Protein AF-A0A1V4BV32-F1 (afdb_monomer)

Organism: NCBI:txid1960155

Mean predicted aligned error: 5.83 Å

Structure (mmCIF, N/CA/C/O backbone):
data_AF-A0A1V4BV32-F1
#
_entry.id   AF-A0A1V4BV32-F1
#
loop_
_atom_site.group_PDB
_atom_site.id
_atom_site.type_symbol
_atom_site.label_atom_id
_atom_site.label_alt_id
_atom_site.label_comp_id
_atom_site.label_asym_id
_atom_site.label_entity_id
_atom_site.label_seq_id
_atom_site.pdbx_PDB_ins_code
_atom_site.Cartn_x
_atom_site.Cartn_y
_atom_site.Cartn_z
_atom_site.occupancy
_atom_site.B_iso_or_equiv
_atom_site.auth_seq_id
_atom_site.auth_comp_id
_atom_site.auth_asym_id
_atom_site.auth_atom_id
_atom_site.pdbx_PDB_model_num
ATOM 1 N N . MET A 1 1 ? -0.627 -0.906 -16.654 1.00 70.75 1 MET A N 1
ATOM 2 C CA . MET A 1 1 ? 0.710 -0.305 -16.480 1.00 70.75 1 MET A CA 1
ATOM 3 C C . MET A 1 1 ? 0.767 1.103 -17.052 1.00 70.75 1 MET A C 1
ATOM 5 O O . MET A 1 1 ? 0.773 2.040 -16.271 1.00 70.75 1 MET A O 1
ATOM 9 N N . PHE A 1 2 ? 0.700 1.284 -18.376 1.00 69.38 2 PHE A N 1
ATOM 10 C CA . PHE A 1 2 ? 0.885 2.601 -19.011 1.00 69.38 2 PHE A CA 1
ATOM 11 C C . PHE A 1 2 ? -0.085 3.694 -18.556 1.00 69.38 2 PHE A C 1
ATOM 13 O O . PHE A 1 2 ? 0.341 4.823 -18.354 1.00 69.38 2 PHE A O 1
ATOM 20 N N . ARG A 1 3 ? -1.365 3.365 -18.329 1.00 73.62 3 ARG A N 1
ATOM 21 C CA . ARG A 1 3 ? -2.332 4.329 -17.779 1.00 73.62 3 ARG A CA 1
ATOM 22 C C . ARG A 1 3 ? -1.896 4.852 -16.411 1.00 73.62 3 ARG A C 1
ATOM 24 O O . ARG A 1 3 ? -1.880 6.058 -16.225 1.00 73.62 3 ARG A O 1
ATOM 31 N N . ASP A 1 4 ? -1.531 3.950 -15.497 1.00 73.19 4 ASP A N 1
ATOM 32 C CA . ASP A 1 4 ? -1.101 4.317 -14.141 1.00 73.19 4 ASP A CA 1
ATOM 33 C C . ASP A 1 4 ? 0.207 5.131 -14.174 1.00 73.19 4 ASP A C 1
ATOM 35 O O . ASP A 1 4 ? 0.351 6.082 -13.414 1.00 73.19 4 ASP A O 1
ATOM 39 N N . PHE A 1 5 ? 1.120 4.815 -15.102 1.00 71.44 5 PHE A N 1
ATOM 40 C CA . PHE A 1 5 ? 2.368 5.557 -15.319 1.00 71.44 5 PHE A CA 1
ATOM 41 C C . PHE A 1 5 ? 2.137 6.969 -15.866 1.00 71.44 5 PHE A C 1
ATOM 43 O O . PHE A 1 5 ? 2.634 7.933 -15.287 1.00 71.44 5 PHE A O 1
ATOM 50 N N . LYS A 1 6 ? 1.333 7.102 -16.930 1.00 69.56 6 LYS A N 1
ATOM 51 C CA . LYS A 1 6 ? 0.996 8.402 -17.529 1.00 69.56 6 LYS A CA 1
ATOM 52 C C . LYS A 1 6 ? 0.249 9.302 -16.550 1.00 69.56 6 LYS A C 1
ATOM 54 O O . LYS A 1 6 ? 0.572 10.477 -16.438 1.00 69.56 6 LYS A O 1
ATOM 59 N N . SER A 1 7 ? -0.704 8.755 -15.793 1.00 68.50 7 SER A N 1
ATOM 60 C CA . SER A 1 7 ? -1.405 9.519 -14.752 1.00 68.50 7 SER A CA 1
ATOM 61 C C . SER A 1 7 ? -0.539 9.830 -13.528 1.00 68.50 7 SER A C 1
ATOM 63 O O . SER A 1 7 ? -0.875 10.730 -12.768 1.00 68.50 7 SER A O 1
ATOM 65 N N . GLY A 1 8 ? 0.536 9.067 -13.311 1.00 65.12 8 GLY A N 1
ATOM 66 C CA . GLY A 1 8 ? 1.439 9.198 -12.166 1.00 65.12 8 GLY A CA 1
ATOM 67 C C . GLY A 1 8 ? 2.570 10.212 -12.358 1.00 65.12 8 GLY A C 1
ATOM 68 O O . GLY A 1 8 ? 3.377 10.369 -11.451 1.00 65.12 8 GLY A O 1
ATOM 69 N N . GLY A 1 9 ? 2.649 10.881 -13.514 1.00 66.88 9 GLY A N 1
ATOM 70 C CA . GLY A 1 9 ? 3.675 11.893 -13.796 1.00 66.88 9 GLY A CA 1
ATOM 71 C C . GLY A 1 9 ? 5.031 11.336 -14.245 1.00 66.88 9 GLY A C 1
ATOM 72 O O . GLY A 1 9 ? 5.996 12.089 -14.346 1.00 66.88 9 GLY A O 1
ATOM 73 N N . TYR A 1 10 ? 5.128 10.038 -14.547 1.00 70.69 10 TYR A N 1
ATOM 74 C CA . TYR A 1 10 ? 6.367 9.433 -15.039 1.00 70.69 10 TYR A CA 1
ATOM 75 C C . TYR A 1 10 ? 6.491 9.612 -16.560 1.00 70.69 10 TYR A C 1
ATOM 77 O O . TYR A 1 10 ? 5.863 8.881 -17.328 1.00 70.69 10 TYR A O 1
ATOM 85 N N . SER A 1 11 ? 7.324 10.558 -17.006 1.00 73.00 11 SER A N 1
ATOM 86 C CA . SER A 1 11 ? 7.627 10.755 -18.432 1.00 73.00 11 SER A CA 1
ATOM 87 C C 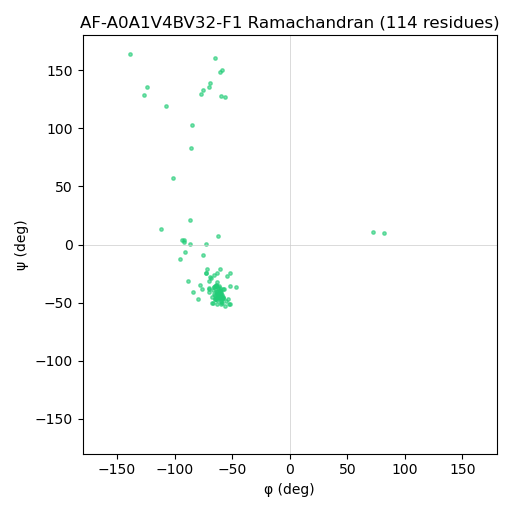. SER A 1 11 ? 8.768 9.841 -18.886 1.00 73.00 11 SER A C 1
ATOM 89 O O . SER A 1 11 ? 9.933 10.234 -18.924 1.00 73.00 11 SER A O 1
ATOM 91 N N . LEU A 1 12 ? 8.438 8.590 -19.222 1.00 77.25 12 LEU A N 1
ATOM 92 C CA . LEU A 1 12 ? 9.397 7.676 -19.864 1.00 77.25 12 LEU A CA 1
ATOM 93 C C . LEU A 1 12 ? 9.704 8.110 -21.306 1.00 77.25 12 LEU A C 1
ATOM 95 O O . LEU A 1 12 ? 10.816 7.919 -21.790 1.00 77.25 12 LEU A O 1
ATOM 99 N N . GLU A 1 13 ? 8.720 8.725 -21.965 1.00 77.06 13 GLU A N 1
ATOM 100 C CA . GLU A 1 13 ? 8.782 9.185 -23.356 1.00 77.06 13 GLU A CA 1
ATOM 101 C C . GLU A 1 13 ? 9.754 10.367 -23.530 1.00 77.06 13 GLU A C 1
ATOM 103 O O . GLU A 1 13 ? 10.366 10.502 -24.582 1.00 77.06 13 GLU A O 1
ATOM 108 N N . GLY A 1 14 ? 9.943 11.185 -22.486 1.00 78.62 14 GLY A N 1
ATOM 109 C CA . GLY A 1 14 ? 10.905 12.293 -22.467 1.00 78.62 14 GLY A CA 1
ATOM 110 C C . GLY A 1 14 ? 12.292 11.934 -21.921 1.00 78.62 14 GLY A C 1
ATOM 111 O O . GLY A 1 14 ? 13.122 12.825 -21.751 1.00 78.62 14 GLY A O 1
ATOM 112 N N . SER A 1 15 ? 12.557 10.664 -21.592 1.00 81.50 15 SER A N 1
ATOM 113 C CA . SER A 1 15 ? 13.854 10.280 -21.024 1.00 81.50 15 SER A CA 1
ATOM 114 C C . SER A 1 15 ? 14.940 10.264 -22.108 1.00 81.50 15 SER A C 1
ATOM 116 O O . SER A 1 15 ? 14.757 9.659 -23.160 1.00 81.50 15 SER A O 1
ATOM 118 N N . GLN A 1 16 ? 16.104 10.859 -21.833 1.00 87.25 16 GLN A N 1
ATOM 119 C CA . GLN A 1 16 ? 17.276 10.823 -22.728 1.00 87.25 16 GLN A CA 1
ATOM 120 C C . GLN A 1 16 ? 18.158 9.578 -22.496 1.00 87.25 16 GLN A C 1
ATOM 122 O O . GLN A 1 16 ? 19.350 9.567 -22.800 1.00 87.25 16 GLN A O 1
ATOM 127 N N . LEU A 1 17 ? 17.596 8.524 -21.897 1.00 86.06 17 LEU A N 1
ATOM 128 C CA . LEU A 1 17 ? 18.326 7.295 -21.603 1.00 86.06 17 LEU A CA 1
ATOM 129 C C . LEU A 1 17 ? 18.652 6.547 -22.896 1.00 86.06 17 LEU A C 1
ATOM 131 O O . LEU A 1 17 ? 17.781 6.335 -23.739 1.00 86.06 17 LEU A O 1
ATOM 135 N N . ALA A 1 18 ? 19.888 6.055 -23.017 1.00 91.56 18 ALA A N 1
ATOM 136 C CA . ALA A 1 18 ? 20.234 5.190 -24.139 1.00 91.56 18 ALA A CA 1
ATOM 137 C C . ALA A 1 18 ? 19.353 3.917 -24.130 1.00 91.56 18 ALA A C 1
ATOM 139 O O . ALA A 1 18 ? 19.029 3.411 -23.045 1.00 91.56 18 ALA A O 1
ATOM 140 N N . PRO A 1 19 ? 19.019 3.335 -25.301 1.00 89.75 19 PRO A N 1
ATOM 141 C CA . PRO A 1 19 ? 18.041 2.243 -25.414 1.00 89.75 19 PRO A CA 1
ATOM 142 C C . PRO A 1 19 ? 18.294 1.052 -24.478 1.00 89.75 19 PRO A C 1
ATOM 144 O O . PRO A 1 19 ? 17.361 0.469 -23.921 1.00 89.75 19 PRO A O 1
ATOM 147 N N . LYS A 1 20 ? 19.570 0.723 -24.237 1.00 93.12 20 LYS A N 1
ATOM 148 C CA . LYS A 1 20 ? 19.993 -0.334 -23.307 1.00 93.12 20 LYS A CA 1
ATOM 149 C C . LYS A 1 20 ? 19.567 -0.059 -21.859 1.00 93.12 20 LYS A C 1
ATOM 151 O O . LYS A 1 20 ? 19.114 -0.975 -21.176 1.00 93.12 20 LYS A O 1
ATOM 156 N N . TYR A 1 21 ? 19.719 1.173 -21.377 1.00 90.62 21 TYR A N 1
ATOM 157 C CA . TYR A 1 21 ? 19.343 1.548 -20.009 1.00 90.62 21 TYR A CA 1
ATOM 158 C C . TYR A 1 21 ? 17.834 1.708 -19.872 1.00 90.62 21 TYR A C 1
ATOM 160 O O . TYR A 1 21 ? 17.270 1.244 -18.883 1.00 90.62 21 TYR A O 1
ATOM 168 N N . LEU A 1 22 ? 17.177 2.270 -20.892 1.00 88.94 22 LEU A N 1
ATOM 169 C CA . LEU A 1 22 ? 15.721 2.361 -20.938 1.00 88.94 22 LEU A CA 1
ATOM 170 C C . LEU A 1 22 ? 15.075 0.971 -20.854 1.00 88.94 22 LEU A C 1
ATOM 172 O O . LEU A 1 22 ? 14.173 0.758 -20.050 1.00 88.94 22 LEU A O 1
ATOM 176 N N . SER A 1 23 ? 15.591 -0.003 -21.609 1.00 90.75 23 SER A N 1
ATOM 177 C CA . SER A 1 23 ? 15.090 -1.384 -21.583 1.00 90.75 23 SER A CA 1
ATOM 178 C C . SER A 1 23 ? 15.225 -2.016 -20.195 1.00 90.75 23 SER A C 1
ATOM 180 O O . SER A 1 23 ? 14.271 -2.599 -19.680 1.00 90.75 23 SER A O 1
ATOM 182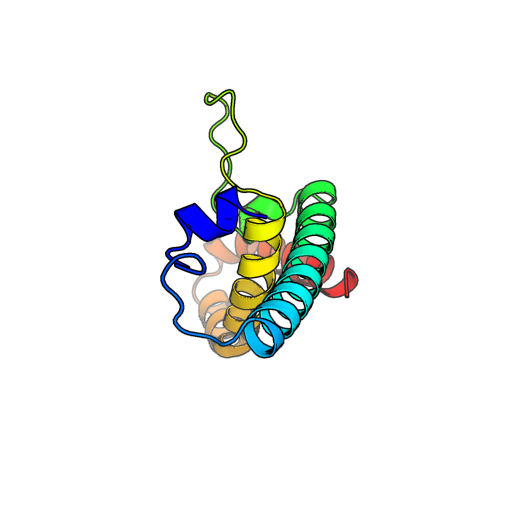 N N . LYS A 1 24 ? 16.385 -1.851 -19.543 1.00 93.06 24 LYS A N 1
ATOM 183 C CA . LYS A 1 24 ? 16.598 -2.330 -18.167 1.00 93.06 24 LYS A CA 1
ATOM 184 C C . LYS A 1 24 ? 15.631 -1.677 -17.179 1.00 93.06 24 LYS A C 1
ATOM 186 O O . LYS A 1 24 ? 15.048 -2.373 -16.352 1.00 93.06 24 LYS A O 1
ATOM 191 N N . LEU A 1 25 ? 15.430 -0.365 -17.287 1.00 89.31 25 LEU A N 1
ATOM 192 C CA . LEU A 1 25 ? 14.506 0.380 -16.437 1.00 89.31 25 LEU A CA 1
ATOM 193 C C . LEU A 1 25 ? 13.060 -0.105 -16.611 1.00 89.31 25 LEU A C 1
ATOM 195 O O . LEU A 1 25 ? 12.376 -0.345 -15.619 1.00 89.31 25 LEU A O 1
ATOM 199 N N . ILE A 1 26 ? 12.609 -0.307 -17.854 1.00 89.31 26 ILE A N 1
ATOM 200 C CA . ILE A 1 26 ? 11.262 -0.812 -18.156 1.00 89.31 26 ILE A CA 1
ATOM 201 C C . ILE A 1 26 ? 11.043 -2.198 -17.545 1.00 89.31 26 ILE A C 1
ATOM 203 O O . ILE A 1 26 ? 9.973 -2.450 -16.997 1.00 89.31 26 ILE A O 1
ATOM 207 N N . ILE A 1 27 ? 12.045 -3.082 -17.585 1.00 93.62 27 ILE A N 1
ATOM 208 C CA . ILE A 1 27 ? 11.950 -4.414 -16.968 1.00 93.62 27 ILE A CA 1
ATOM 209 C C . ILE A 1 27 ? 11.774 -4.298 -15.449 1.00 93.62 27 ILE A C 1
ATOM 211 O O . ILE A 1 27 ? 10.864 -4.909 -14.891 1.00 93.62 27 ILE A O 1
ATOM 215 N N . VAL A 1 28 ? 12.590 -3.480 -14.776 1.00 93.19 28 VAL A N 1
ATOM 216 C CA . VAL A 1 28 ? 12.476 -3.255 -13.322 1.00 93.19 28 VAL A CA 1
ATOM 217 C C . VAL A 1 28 ? 11.105 -2.677 -12.965 1.00 93.19 28 VAL A C 1
ATOM 219 O O . VAL A 1 28 ? 10.442 -3.158 -12.045 1.00 93.19 28 VAL A O 1
ATOM 222 N N . ILE A 1 29 ? 10.641 -1.697 -13.740 1.00 90.25 29 ILE A N 1
ATOM 223 C CA . ILE A 1 29 ? 9.304 -1.116 -13.616 1.00 90.25 29 ILE A CA 1
ATOM 224 C C . ILE A 1 29 ? 8.219 -2.183 -13.779 1.00 90.25 29 ILE A C 1
ATOM 226 O O . ILE A 1 29 ? 7.285 -2.222 -12.982 1.00 90.25 29 ILE A O 1
ATOM 230 N N . ALA A 1 30 ? 8.325 -3.048 -14.787 1.00 92.56 30 ALA A N 1
ATOM 231 C CA . ALA A 1 30 ? 7.336 -4.084 -15.055 1.00 92.56 30 ALA A CA 1
ATOM 232 C C . ALA A 1 30 ? 7.257 -5.097 -13.905 1.00 92.56 30 ALA A C 1
ATOM 234 O O . ALA A 1 30 ? 6.154 -5.474 -13.501 1.00 92.56 30 ALA A O 1
ATOM 235 N N . ILE A 1 31 ? 8.399 -5.484 -13.328 1.00 94.81 31 ILE A N 1
ATOM 236 C CA . ILE A 1 31 ? 8.458 -6.361 -12.151 1.00 94.81 31 ILE A CA 1
ATOM 237 C C . ILE A 1 31 ? 7.788 -5.683 -10.949 1.00 94.81 31 ILE A C 1
ATOM 239 O O . ILE A 1 31 ? 6.875 -6.257 -10.349 1.00 94.81 31 ILE A O 1
ATOM 243 N N . ALA A 1 32 ? 8.172 -4.442 -10.634 1.00 92.00 32 ALA A N 1
ATOM 244 C CA . ALA A 1 32 ? 7.599 -3.687 -9.519 1.00 92.00 32 ALA A CA 1
ATOM 245 C C . ALA A 1 32 ? 6.085 -3.461 -9.693 1.00 92.00 32 ALA A C 1
ATOM 247 O O . ALA A 1 32 ? 5.303 -3.657 -8.759 1.00 92.00 32 ALA A O 1
ATOM 248 N N . TYR A 1 33 ? 5.651 -3.113 -10.908 1.00 92.00 33 TYR A N 1
ATOM 249 C CA . TYR A 1 33 ? 4.243 -2.936 -11.255 1.00 92.00 33 TYR A CA 1
ATOM 250 C C . TYR A 1 33 ? 3.455 -4.233 -11.081 1.00 92.00 33 TYR A C 1
ATOM 252 O O . TYR A 1 33 ? 2.362 -4.217 -10.511 1.00 92.00 33 TYR A O 1
ATOM 260 N N . THR A 1 34 ? 4.000 -5.355 -11.552 1.00 94.69 34 THR A N 1
ATOM 261 C CA . THR A 1 34 ? 3.354 -6.668 -11.451 1.00 94.69 34 THR A CA 1
ATOM 262 C C . THR A 1 34 ? 3.220 -7.089 -9.994 1.00 94.69 34 THR A C 1
ATOM 264 O O . THR A 1 34 ? 2.119 -7.436 -9.570 1.00 94.69 34 THR A O 1
ATOM 267 N N . SER A 1 35 ? 4.290 -6.962 -9.206 1.00 94.19 35 SER A N 1
ATOM 268 C CA . SER A 1 35 ? 4.280 -7.267 -7.771 1.00 94.19 35 SER A CA 1
ATOM 269 C C . SER A 1 35 ? 3.208 -6.462 -7.024 1.00 94.19 35 SER A C 1
ATOM 271 O O . SER A 1 35 ? 2.307 -7.039 -6.407 1.00 94.19 35 SER A O 1
ATOM 273 N N . ALA A 1 36 ? 3.203 -5.134 -7.187 1.00 93.25 36 ALA A N 1
ATOM 274 C CA . ALA A 1 36 ? 2.199 -4.270 -6.565 1.00 93.25 36 ALA A CA 1
ATOM 275 C C . ALA A 1 36 ? 0.774 -4.572 -7.063 1.00 93.25 36 ALA A C 1
ATOM 277 O O . ALA A 1 36 ? -0.186 -4.530 -6.294 1.00 93.25 36 ALA A O 1
ATOM 278 N N . THR A 1 37 ? 0.605 -4.920 -8.340 1.00 94.31 37 THR A N 1
ATOM 279 C CA . THR A 1 37 ? -0.707 -5.286 -8.894 1.00 94.31 37 THR A CA 1
ATOM 280 C C . THR A 1 37 ? -1.245 -6.576 -8.283 1.00 94.31 37 THR A C 1
ATOM 282 O O . THR A 1 37 ? -2.431 -6.632 -7.949 1.00 94.31 37 THR A O 1
ATOM 285 N N . LEU A 1 38 ? -0.396 -7.596 -8.117 1.00 95.38 38 LEU A N 1
ATOM 286 C CA . LEU A 1 38 ? -0.765 -8.866 -7.492 1.00 95.38 38 LEU A CA 1
ATOM 287 C C . LEU A 1 38 ? -1.140 -8.667 -6.021 1.00 95.38 38 LEU A C 1
ATOM 289 O O . LEU A 1 38 ? -2.204 -9.123 -5.601 1.00 95.38 38 LEU A O 1
ATOM 293 N N . GLN A 1 39 ? -0.330 -7.921 -5.265 1.00 94.38 39 GLN A N 1
ATOM 294 C CA . GLN A 1 39 ? -0.633 -7.582 -3.871 1.00 94.38 39 GLN A CA 1
ATOM 295 C C . GLN A 1 39 ? -1.948 -6.808 -3.758 1.00 94.38 39 GLN A C 1
ATOM 297 O O . GLN A 1 39 ? -2.854 -7.205 -3.031 1.00 94.38 39 GLN A O 1
ATOM 302 N N . GLY A 1 40 ? -2.117 -5.741 -4.539 1.00 94.12 40 GLY A N 1
ATOM 303 C CA . GLY A 1 40 ? -3.342 -4.955 -4.492 1.00 94.12 40 GLY A CA 1
ATOM 304 C C . GLY A 1 40 ? -4.580 -5.719 -4.962 1.00 94.12 40 GLY A C 1
ATOM 305 O O . GLY A 1 40 ? -5.679 -5.411 -4.510 1.00 94.12 40 GLY A O 1
ATOM 306 N N . LYS A 1 41 ? -4.435 -6.738 -5.824 1.00 94.69 41 LYS A N 1
ATOM 307 C CA . LYS A 1 41 ? -5.530 -7.663 -6.151 1.00 94.69 41 LYS A CA 1
ATOM 308 C C . LYS A 1 41 ? -5.914 -8.499 -4.926 1.00 94.69 41 LYS A C 1
ATOM 310 O O . LYS A 1 41 ? -7.081 -8.472 -4.556 1.00 94.69 41 LYS A O 1
ATOM 315 N N . LYS A 1 42 ? -4.948 -9.126 -4.243 1.00 95.69 42 LYS A N 1
ATOM 316 C CA . LYS A 1 42 ? -5.203 -9.881 -3.001 1.00 95.69 42 LYS A CA 1
ATOM 317 C C . LYS A 1 42 ? -5.944 -9.036 -1.950 1.00 95.69 42 LYS A C 1
ATOM 319 O O . LYS A 1 42 ? -6.956 -9.468 -1.412 1.00 95.69 42 LYS A O 1
ATOM 324 N N . ILE A 1 43 ? -5.495 -7.800 -1.716 1.00 95.12 43 ILE A N 1
ATOM 325 C CA . ILE A 1 43 ? -6.121 -6.856 -0.764 1.00 95.12 43 ILE A CA 1
ATOM 326 C C . ILE A 1 43 ? -7.569 -6.517 -1.136 1.00 95.12 43 ILE A C 1
ATOM 328 O O . ILE A 1 43 ? -8.425 -6.356 -0.260 1.00 95.12 43 ILE A O 1
ATOM 332 N N . LYS A 1 44 ? -7.855 -6.384 -2.436 1.00 92.62 44 LYS A N 1
ATOM 333 C CA . LYS A 1 44 ? -9.220 -6.173 -2.930 1.00 92.62 44 LYS A CA 1
ATOM 334 C C . LYS A 1 44 ? -10.091 -7.396 -2.705 1.00 92.62 44 LYS A C 1
ATOM 336 O O . LYS A 1 44 ? -11.205 -7.236 -2.215 1.00 92.62 44 LYS A O 1
ATOM 341 N N . ASP A 1 45 ? -9.565 -8.577 -3.009 1.00 93.44 45 ASP A N 1
ATOM 342 C CA . ASP A 1 45 ? -10.274 -9.846 -2.849 1.00 93.44 45 ASP A CA 1
ATOM 343 C C . ASP A 1 45 ? -10.602 -10.115 -1.363 1.00 93.44 45 ASP A C 1
ATOM 345 O O . ASP A 1 45 ? -11.673 -10.621 -1.047 1.00 93.44 45 ASP A O 1
ATOM 349 N N . MET A 1 46 ? -9.754 -9.659 -0.432 1.00 93.62 46 MET A N 1
ATOM 350 C CA . MET A 1 46 ? -10.005 -9.694 1.022 1.00 93.62 46 MET A CA 1
ATOM 351 C C . MET A 1 46 ? -11.009 -8.641 1.524 1.00 93.62 46 MET A C 1
ATOM 353 O O . MET A 1 46 ? -11.372 -8.641 2.699 1.00 93.62 46 MET A O 1
ATOM 357 N N . GLY A 1 47 ? -11.427 -7.689 0.685 1.00 91.62 47 GLY A N 1
ATOM 358 C CA . GLY A 1 47 ? -12.389 -6.646 1.060 1.00 91.62 47 GLY A CA 1
ATOM 359 C C . GLY A 1 47 ? -11.852 -5.566 2.013 1.00 91.62 47 GLY A C 1
ATOM 360 O O . GLY A 1 47 ? -12.623 -4.741 2.514 1.00 91.62 47 GLY A O 1
ATOM 361 N N . ILE A 1 48 ? -10.537 -5.515 2.250 1.00 93.75 48 ILE A N 1
ATOM 362 C CA . ILE A 1 48 ? -9.903 -4.540 3.158 1.00 93.75 48 ILE A CA 1
ATOM 363 C C . ILE A 1 48 ? -9.396 -3.275 2.448 1.00 93.75 48 ILE A C 1
ATOM 365 O O . ILE A 1 48 ? -8.879 -2.371 3.103 1.00 93.75 48 ILE A O 1
ATOM 369 N N . GLN A 1 49 ? -9.628 -3.135 1.133 1.00 92.25 49 GLN A N 1
ATOM 370 C CA . GLN A 1 49 ? -9.256 -1.948 0.341 1.00 92.25 49 GLN A CA 1
ATOM 371 C C . GLN A 1 49 ? -9.640 -0.618 1.018 1.00 92.25 49 GLN A C 1
ATOM 373 O O . GLN A 1 49 ? -8.891 0.351 0.910 1.00 92.25 49 GLN A O 1
ATOM 378 N N . LYS A 1 50 ? -10.789 -0.567 1.708 1.00 91.81 50 LYS A N 1
ATOM 379 C CA . LYS A 1 50 ? -11.314 0.639 2.373 1.00 91.81 50 LYS A CA 1
ATOM 380 C C . LYS A 1 50 ? -10.408 1.218 3.466 1.00 91.81 50 LYS A C 1
ATOM 382 O O . LYS A 1 50 ? -10.588 2.377 3.821 1.00 91.81 50 LYS A O 1
ATOM 387 N N . TYR A 1 51 ? -9.494 0.415 4.014 1.00 92.62 51 TYR A N 1
ATOM 388 C CA . TYR A 1 51 ? -8.515 0.858 5.008 1.00 92.62 51 TYR A CA 1
ATOM 389 C C . TYR A 1 51 ? -7.238 1.391 4.355 1.00 92.62 51 TYR A C 1
ATOM 391 O O . TYR A 1 51 ? -6.623 2.315 4.872 1.00 92.62 51 TYR A O 1
ATOM 399 N N . VAL A 1 52 ? -6.880 0.836 3.195 1.00 92.88 52 VAL A N 1
ATOM 400 C CA . VAL A 1 52 ? -5.648 1.155 2.464 1.00 92.88 52 VAL A CA 1
ATOM 401 C C . VAL A 1 52 ? -5.811 2.389 1.579 1.00 92.88 52 VAL A C 1
ATOM 403 O O . VAL A 1 52 ? -4.915 3.217 1.452 1.00 92.88 52 VAL A O 1
ATOM 406 N N . THR A 1 53 ? -6.959 2.502 0.914 1.00 91.25 53 THR A N 1
ATOM 407 C CA . THR A 1 53 ? -7.235 3.549 -0.073 1.00 91.25 53 THR A CA 1
ATOM 408 C C . THR A 1 53 ? -8.651 4.069 0.080 1.00 91.25 53 THR A C 1
ATOM 410 O O . THR A 1 53 ? -9.517 3.432 0.684 1.00 91.25 53 THR A O 1
ATOM 413 N N . ARG A 1 54 ? -8.916 5.232 -0.518 1.00 84.44 54 ARG A N 1
ATOM 414 C CA . ARG A 1 54 ? -10.251 5.818 -0.492 1.00 84.44 54 ARG A CA 1
ATOM 415 C C . ARG A 1 54 ? -11.267 4.858 -1.139 1.00 84.44 54 ARG A C 1
ATOM 417 O O . ARG A 1 54 ? -11.068 4.461 -2.289 1.00 84.44 54 ARG A O 1
ATOM 424 N N . PRO A 1 55 ? -12.383 4.534 -0.458 1.00 75.69 55 PRO A N 1
ATOM 425 C CA . PRO A 1 55 ? -13.413 3.668 -1.019 1.00 75.69 55 PRO A CA 1
ATOM 426 C C . PRO A 1 55 ? -13.996 4.212 -2.328 1.00 75.69 55 PRO A C 1
ATOM 428 O O . PRO A 1 55 ? -14.084 5.430 -2.551 1.00 75.69 55 PRO A O 1
ATOM 431 N N . GLU A 1 56 ? -14.424 3.299 -3.196 1.00 72.81 56 GLU A N 1
ATOM 432 C CA . GLU A 1 56 ? -15.116 3.645 -4.435 1.00 72.81 56 GLU A CA 1
ATOM 433 C C . GLU A 1 56 ? -16.508 4.217 -4.119 1.00 72.81 56 GLU A C 1
ATOM 435 O O . GLU A 1 56 ? -17.210 3.740 -3.226 1.00 72.81 56 GLU A O 1
ATOM 440 N N . LYS A 1 57 ? -16.925 5.265 -4.840 1.00 70.19 57 LYS A N 1
ATOM 441 C CA . LYS A 1 57 ? -18.323 5.713 -4.786 1.00 70.19 57 LYS A CA 1
ATOM 442 C C . LYS A 1 57 ? -19.146 4.747 -5.643 1.00 70.19 57 LYS A C 1
ATOM 444 O O . LYS A 1 57 ? -18.805 4.572 -6.807 1.00 70.19 57 LYS A O 1
ATOM 449 N N . ARG A 1 58 ? -20.253 4.211 -5.108 1.00 61.78 58 ARG A N 1
ATOM 450 C CA . ARG A 1 58 ? -21.173 3.290 -5.820 1.00 61.78 58 ARG A CA 1
ATOM 451 C C . ARG A 1 58 ? -21.656 3.796 -7.191 1.00 61.78 58 ARG A C 1
ATOM 453 O O . ARG A 1 58 ? -22.011 2.990 -8.034 1.00 61.78 58 ARG A O 1
ATOM 460 N N . TYR A 1 59 ? -21.656 5.111 -7.415 1.00 58.47 59 TYR A N 1
ATOM 461 C CA . TYR A 1 59 ? -22.283 5.755 -8.576 1.00 58.47 59 TYR A CA 1
ATOM 462 C C . TYR A 1 59 ? -21.377 5.981 -9.796 1.00 58.47 59 TYR A C 1
ATOM 464 O O . TYR A 1 59 ? -21.823 6.578 -10.770 1.00 58.47 59 TYR A O 1
ATOM 472 N N . LYS A 1 60 ? -20.107 5.560 -9.778 1.00 61.66 60 LYS A N 1
ATOM 473 C CA . LYS A 1 60 ? -19.246 5.668 -10.967 1.00 61.66 60 LYS A CA 1
ATOM 474 C C . LYS A 1 60 ? -19.037 4.280 -11.559 1.00 61.66 60 LYS A C 1
ATOM 476 O O . LYS A 1 60 ? -18.437 3.436 -10.910 1.00 61.66 60 LYS A O 1
ATOM 481 N N . GLY A 1 61 ? -19.460 4.069 -12.807 1.00 62.94 61 GLY A N 1
ATOM 482 C CA . GLY A 1 61 ? -19.257 2.819 -13.560 1.00 62.94 61 GLY A CA 1
ATOM 483 C C . GLY A 1 61 ? -17.788 2.444 -13.831 1.00 62.94 61 GLY A C 1
ATOM 484 O O . GLY A 1 61 ? -17.521 1.502 -14.568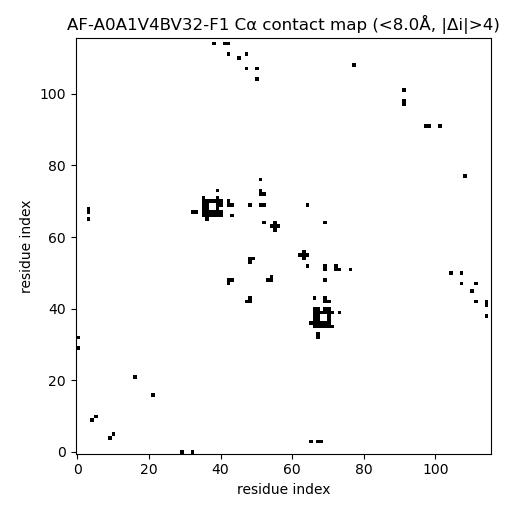 1.00 62.94 61 GLY A O 1
ATOM 485 N N . GLN A 1 62 ? -16.823 3.164 -13.249 1.00 64.06 62 GLN A N 1
ATOM 486 C CA . GLN A 1 62 ? -15.396 2.879 -13.338 1.00 64.06 62 GLN A CA 1
ATOM 487 C C . GLN A 1 62 ? -14.790 2.736 -11.941 1.00 64.06 62 GLN A C 1
ATOM 489 O O . GLN A 1 62 ? -15.009 3.576 -11.063 1.00 64.06 62 GLN A O 1
ATOM 494 N N . ARG A 1 63 ? -13.961 1.697 -11.779 1.00 67.00 63 ARG A N 1
ATOM 495 C CA . ARG A 1 63 ? -13.141 1.481 -10.580 1.00 67.00 63 ARG A CA 1
ATOM 496 C C . ARG A 1 63 ? -12.256 2.699 -10.335 1.00 67.00 63 ARG A C 1
ATOM 498 O O . ARG A 1 63 ? -11.517 3.116 -11.229 1.00 67.00 63 ARG A O 1
ATOM 505 N N . ARG A 1 64 ? -12.312 3.256 -9.124 1.00 74.50 64 ARG A N 1
ATOM 506 C CA . ARG A 1 64 ? -11.593 4.488 -8.764 1.00 74.50 64 ARG A CA 1
ATOM 507 C C . ARG A 1 64 ? -10.089 4.262 -8.686 1.00 74.50 64 ARG A C 1
ATOM 509 O O . ARG A 1 64 ? -9.321 5.139 -9.065 1.00 74.50 64 ARG A O 1
ATOM 516 N N . HIS A 1 65 ? -9.685 3.099 -8.183 1.00 85.94 65 HIS A N 1
ATOM 517 C CA . HIS A 1 65 ? -8.285 2.772 -7.949 1.00 85.94 65 HIS A CA 1
ATOM 518 C C . HIS A 1 65 ? -7.931 1.446 -8.625 1.00 85.94 65 HIS A C 1
ATOM 520 O O . HIS A 1 65 ? -8.606 0.429 -8.436 1.00 85.94 65 HIS A O 1
ATOM 526 N N . SER A 1 66 ? -6.861 1.434 -9.425 1.00 88.44 66 SER A N 1
ATOM 527 C CA . SER A 1 66 ? -6.317 0.203 -10.008 1.00 88.44 66 SER A CA 1
ATOM 528 C C . SER A 1 66 ? -5.773 -0.71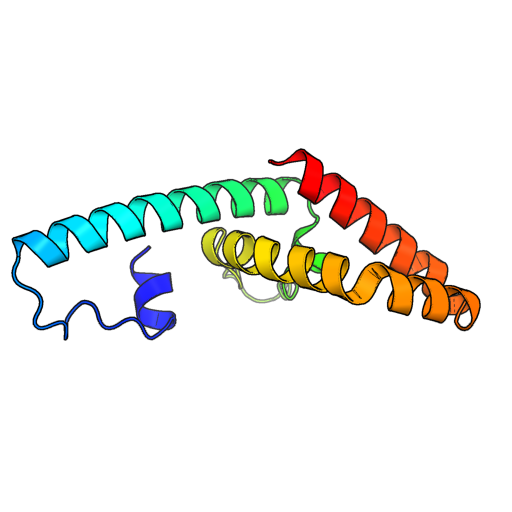9 -8.910 1.00 88.44 66 SER A C 1
ATOM 530 O O . SER A 1 66 ? -5.559 -0.298 -7.774 1.00 88.44 66 SER A O 1
ATOM 532 N N . SER A 1 67 ? -5.607 -2.012 -9.200 1.00 91.88 67 SER A N 1
ATOM 533 C CA . SER A 1 67 ? -4.996 -2.926 -8.219 1.00 91.88 67 SER A CA 1
ATOM 534 C C . SER A 1 67 ? -3.546 -2.534 -7.937 1.00 91.88 67 SER A C 1
ATOM 536 O O . SER A 1 67 ? -3.146 -2.542 -6.784 1.00 91.88 67 SER A O 1
ATOM 538 N N . PHE A 1 68 ? -2.816 -2.057 -8.949 1.00 91.44 68 PHE A N 1
ATOM 539 C CA . PHE A 1 68 ? -1.509 -1.426 -8.766 1.00 91.44 68 PHE A CA 1
ATOM 540 C C . PHE A 1 68 ? -1.539 -0.302 -7.720 1.00 91.44 68 PHE A C 1
ATOM 542 O O . PHE A 1 68 ? -0.759 -0.332 -6.773 1.00 91.44 68 PHE A O 1
ATOM 549 N N . TYR A 1 69 ? -2.473 0.649 -7.853 1.00 90.31 69 TYR A N 1
ATOM 550 C CA . TYR A 1 69 ? -2.616 1.759 -6.909 1.00 90.31 69 TYR A CA 1
ATOM 551 C C . TYR A 1 69 ? -2.850 1.252 -5.480 1.00 90.31 69 TYR A C 1
ATOM 553 O O . TYR A 1 69 ? -2.188 1.690 -4.547 1.00 90.31 69 TYR A O 1
ATOM 561 N N . VAL A 1 70 ? -3.749 0.279 -5.302 1.00 92.94 70 VAL A N 1
ATOM 562 C CA . VAL A 1 70 ? -4.009 -0.301 -3.975 1.00 92.94 70 VAL A CA 1
ATOM 563 C C . VAL A 1 70 ? -2.762 -0.974 -3.395 1.00 92.94 70 VAL A C 1
ATOM 565 O O . VAL A 1 70 ? -2.476 -0.765 -2.222 1.00 92.94 70 VAL A O 1
ATOM 568 N N . GLY A 1 71 ? -1.997 -1.726 -4.191 1.00 93.75 71 GLY A N 1
ATOM 569 C CA . GLY A 1 71 ? -0.766 -2.371 -3.722 1.00 93.75 71 GLY A CA 1
ATOM 570 C C . GLY A 1 71 ? 0.344 -1.382 -3.364 1.00 93.75 71 GLY A C 1
ATOM 571 O O . GLY A 1 71 ? 1.002 -1.546 -2.345 1.00 93.75 71 GLY A O 1
ATOM 572 N N . GLN A 1 72 ? 0.509 -0.303 -4.132 1.00 91.62 72 GLN A N 1
ATOM 573 C CA . GLN A 1 72 ? 1.455 0.769 -3.792 1.00 91.62 72 GLN A CA 1
ATOM 574 C C . GLN A 1 72 ? 1.076 1.475 -2.481 1.00 91.62 72 GLN A C 1
ATOM 576 O O . GLN A 1 72 ? 1.924 1.735 -1.628 1.00 91.62 72 GLN A O 1
ATOM 581 N N . HIS A 1 73 ? -0.212 1.763 -2.287 1.00 92.94 73 HIS A N 1
ATOM 582 C CA . HIS A 1 73 ? -0.695 2.404 -1.063 1.00 92.94 73 HIS A CA 1
ATOM 583 C C . HIS A 1 73 ? -0.689 1.475 0.157 1.00 92.94 73 HIS A C 1
ATOM 585 O O . HIS A 1 73 ? -0.577 1.970 1.277 1.00 92.94 73 HIS A O 1
ATOM 591 N N . LEU A 1 74 ? -0.754 0.154 -0.042 1.00 94.88 74 LEU A N 1
ATOM 592 C CA . LEU A 1 74 ? -0.634 -0.838 1.030 1.00 94.88 74 LEU A CA 1
ATOM 593 C C . LEU A 1 74 ? 0.663 -0.654 1.814 1.00 94.88 74 LEU A C 1
ATOM 595 O O . LEU A 1 74 ? 0.625 -0.580 3.038 1.00 94.88 74 LEU A O 1
ATOM 599 N N . TYR A 1 75 ? 1.784 -0.530 1.102 1.00 92.19 75 TYR A N 1
ATOM 600 C CA . TYR A 1 75 ? 3.098 -0.356 1.712 1.00 92.19 75 TYR A CA 1
ATOM 601 C C . TYR A 1 75 ? 3.152 0.894 2.602 1.00 92.19 75 TYR A C 1
ATOM 603 O O . TYR A 1 75 ? 3.494 0.808 3.778 1.00 92.19 75 TYR A O 1
ATOM 611 N N . HIS A 1 76 ? 2.722 2.040 2.068 1.00 92.06 76 HIS A N 1
ATOM 612 C CA . HIS A 1 76 ? 2.699 3.305 2.804 1.00 92.06 76 HIS A CA 1
ATOM 613 C C . HIS A 1 76 ? 1.791 3.242 4.037 1.00 92.06 76 HIS A C 1
ATOM 615 O O . HIS A 1 76 ? 2.145 3.745 5.100 1.00 92.06 76 HIS A O 1
ATOM 621 N N . TRP A 1 77 ? 0.619 2.618 3.905 1.00 93.81 77 TRP A N 1
ATOM 622 C CA . TRP A 1 77 ? -0.326 2.483 5.008 1.00 93.81 77 TRP A CA 1
ATOM 623 C C . TRP A 1 77 ? 0.234 1.626 6.152 1.00 93.81 77 TRP A C 1
ATOM 625 O O . TRP A 1 77 ? 0.150 2.036 7.310 1.00 93.81 77 TRP A O 1
ATOM 635 N N . LEU A 1 78 ? 0.855 0.485 5.833 1.00 94.50 78 LEU A N 1
ATOM 636 C CA . LEU A 1 78 ? 1.497 -0.385 6.824 1.00 94.50 78 LEU A CA 1
ATOM 637 C C . LEU A 1 78 ? 2.696 0.300 7.490 1.00 94.50 78 LEU A C 1
ATOM 639 O O . LEU A 1 78 ? 2.822 0.261 8.712 1.00 94.50 78 LEU A O 1
ATOM 643 N N . GLN A 1 79 ? 3.535 0.982 6.707 1.00 93.88 79 GLN A N 1
ATOM 644 C CA . GLN A 1 79 ? 4.703 1.695 7.223 1.00 93.88 79 GLN A CA 1
ATOM 645 C C . GLN A 1 79 ? 4.306 2.807 8.204 1.00 93.88 79 GLN A C 1
ATOM 647 O O . GLN A 1 79 ? 4.892 2.920 9.279 1.00 93.88 79 GLN A O 1
ATOM 652 N N . LEU A 1 80 ? 3.288 3.607 7.869 1.00 90.50 80 LEU A N 1
ATOM 653 C CA . LEU A 1 80 ? 2.784 4.658 8.758 1.00 90.50 80 LEU A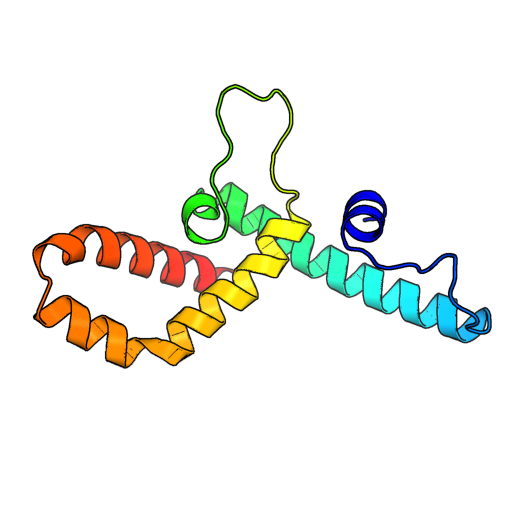 CA 1
ATOM 654 C C . LEU A 1 80 ? 2.217 4.081 10.056 1.00 90.50 80 LEU A C 1
ATOM 656 O O . LEU A 1 80 ? 2.454 4.633 11.128 1.00 90.50 80 LEU A O 1
ATOM 660 N N . HIS A 1 81 ? 1.481 2.970 9.976 1.00 91.06 81 HIS A N 1
ATOM 661 C CA . HIS A 1 81 ? 0.966 2.309 11.171 1.00 91.06 81 HIS A CA 1
ATOM 662 C C . HIS A 1 81 ? 2.098 1.836 12.087 1.00 91.06 81 HIS A C 1
ATOM 664 O O . HIS A 1 81 ? 2.065 2.129 13.280 1.00 91.06 81 HIS A O 1
ATOM 670 N N . GLN A 1 82 ? 3.127 1.204 11.521 1.00 92.44 82 GLN A N 1
ATOM 671 C CA . GLN A 1 82 ? 4.291 0.744 12.274 1.00 92.44 82 GLN A CA 1
ATOM 672 C C . GLN A 1 82 ? 5.047 1.906 12.940 1.00 92.44 82 GLN A C 1
ATOM 674 O O . GLN A 1 82 ? 5.433 1.802 14.101 1.00 92.44 82 GLN A O 1
ATOM 679 N N . MET A 1 83 ? 5.226 3.030 12.236 1.00 95.31 83 MET A N 1
ATOM 680 C CA . MET A 1 83 ? 5.935 4.205 12.765 1.00 95.31 83 MET A CA 1
ATOM 681 C C . MET A 1 83 ? 5.235 4.844 13.968 1.00 95.31 83 MET A C 1
ATOM 683 O O . MET A 1 83 ? 5.904 5.337 14.873 1.00 95.31 83 MET A O 1
ATOM 687 N N . PHE A 1 84 ? 3.901 4.844 13.988 1.00 93.38 84 PHE A N 1
ATOM 688 C CA . PHE A 1 84 ? 3.112 5.547 15.004 1.00 93.38 84 PHE A CA 1
ATOM 689 C C . PHE A 1 84 ? 2.351 4.612 15.947 1.00 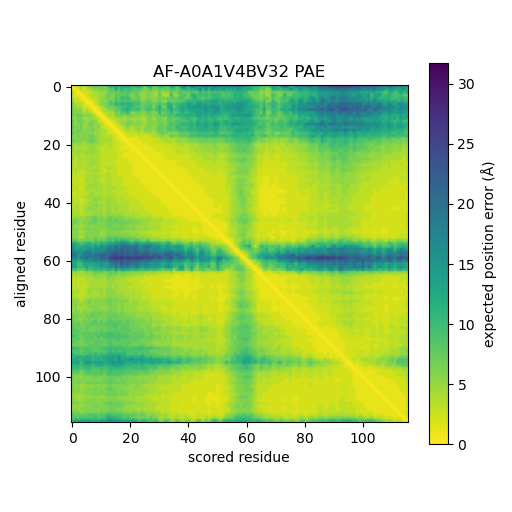93.38 84 PHE A C 1
ATOM 691 O O . PHE A 1 84 ? 1.480 5.076 16.684 1.00 93.38 84 PHE A O 1
ATOM 698 N N . GLN A 1 85 ? 2.666 3.314 15.952 1.00 92.50 85 GLN A N 1
ATOM 699 C CA . GLN A 1 85 ? 1.908 2.311 16.700 1.00 92.50 85 GLN A CA 1
ATOM 700 C C . GLN A 1 85 ? 1.741 2.694 18.178 1.00 92.50 85 GLN A C 1
ATOM 702 O O . GLN A 1 85 ? 0.615 2.754 18.669 1.00 92.50 85 GLN A O 1
ATOM 707 N N . LYS A 1 86 ? 2.844 3.030 18.859 1.00 94.31 86 LYS A N 1
ATOM 708 C CA . LYS A 1 86 ? 2.839 3.396 20.283 1.00 94.31 86 LYS A CA 1
ATOM 709 C C . LYS A 1 86 ? 1.959 4.618 20.563 1.00 94.31 86 LYS A C 1
ATOM 711 O O . LYS A 1 86 ? 1.092 4.575 21.431 1.00 94.31 86 LYS A O 1
ATOM 716 N N . ASN A 1 87 ? 2.126 5.683 19.781 1.00 94.44 87 ASN A N 1
ATOM 717 C CA . ASN A 1 87 ? 1.357 6.919 19.937 1.00 94.44 87 ASN A CA 1
ATOM 718 C C . ASN A 1 8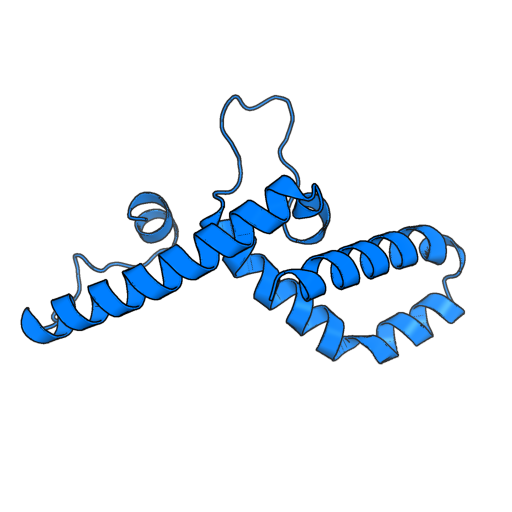7 ? -0.144 6.678 19.724 1.00 94.44 87 ASN A C 1
ATOM 720 O O . ASN A 1 87 ? -0.978 7.271 20.406 1.00 94.44 87 ASN A O 1
ATOM 724 N N . ILE A 1 88 ? -0.504 5.808 18.775 1.00 92.12 88 ILE A N 1
ATOM 725 C CA . ILE A 1 88 ? -1.903 5.459 18.521 1.00 92.12 88 ILE A CA 1
ATOM 726 C C . ILE A 1 88 ? -2.465 4.623 19.678 1.00 92.12 88 ILE A C 1
ATOM 728 O O . ILE A 1 88 ? -3.598 4.860 20.092 1.00 92.12 88 ILE A O 1
ATOM 732 N N . GLU A 1 89 ? -1.699 3.680 20.228 1.00 91.56 89 GLU A N 1
ATOM 733 C CA . GLU A 1 89 ? -2.111 2.891 21.395 1.00 91.56 89 GLU A CA 1
ATOM 734 C C . GLU A 1 89 ? -2.373 3.780 22.619 1.00 91.56 89 GLU A C 1
ATOM 736 O O . GLU A 1 89 ? -3.438 3.670 23.230 1.00 91.56 89 GLU A O 1
ATOM 741 N N . GLU A 1 90 ? -1.477 4.724 22.915 1.00 94.19 90 GLU A N 1
ATOM 742 C CA . GLU A 1 90 ? -1.659 5.727 23.975 1.00 94.19 90 GLU A CA 1
ATOM 743 C C . GLU A 1 90 ? -2.899 6.601 23.715 1.00 94.19 90 GLU A C 1
ATOM 745 O O . GLU A 1 90 ? -3.743 6.791 24.596 1.00 94.19 90 GLU A O 1
ATOM 750 N N . LEU A 1 91 ? -3.097 7.054 22.472 1.00 93.44 91 LEU A N 1
ATOM 751 C CA . LEU A 1 91 ? -4.282 7.821 22.085 1.00 93.44 91 LEU A CA 1
ATOM 752 C C . LEU A 1 91 ? -5.583 7.024 22.284 1.00 93.44 91 LEU A C 1
ATOM 754 O O . LEU A 1 91 ? -6.615 7.597 22.651 1.00 93.44 91 LEU A O 1
ATOM 758 N N . MET A 1 92 ? -5.565 5.710 22.050 1.00 93.88 92 MET A N 1
ATOM 759 C CA . MET A 1 92 ? -6.729 4.839 22.241 1.00 93.88 92 MET A CA 1
ATOM 760 C C . MET A 1 92 ? -7.056 4.589 23.718 1.00 93.88 92 MET A C 1
ATOM 762 O O . MET A 1 92 ? -8.225 4.351 24.035 1.00 93.88 92 MET A O 1
ATOM 766 N N . GLN A 1 93 ? -6.082 4.707 24.629 1.00 91.31 93 GLN A N 1
ATOM 767 C CA . GLN A 1 93 ? -6.345 4.665 26.074 1.00 91.31 93 GLN A CA 1
ATOM 768 C C . GLN A 1 93 ? -7.182 5.868 26.530 1.00 91.31 93 GLN A C 1
ATOM 770 O O . GLN A 1 93 ? -8.079 5.710 27.364 1.00 91.31 93 GLN A O 1
ATOM 775 N N . ILE A 1 94 ? -6.935 7.040 25.932 1.00 94.25 94 ILE A N 1
ATOM 776 C CA . ILE A 1 94 ? -7.652 8.294 26.206 1.00 94.25 94 ILE A CA 1
ATOM 777 C C . ILE A 1 94 ? -9.004 8.317 25.474 1.00 94.25 94 ILE A C 1
ATOM 779 O O . ILE A 1 94 ? -10.044 8.626 26.052 1.00 94.25 94 ILE A O 1
ATOM 783 N N . SER A 1 95 ? -9.022 7.955 24.188 1.00 90.56 95 SER A N 1
ATOM 784 C CA . SER A 1 95 ? -10.190 8.084 23.304 1.00 90.56 95 SER A CA 1
ATOM 785 C C . SER A 1 95 ? -10.945 6.766 23.094 1.00 90.56 95 SER A C 1
ATOM 787 O O . SER A 1 95 ? -11.190 6.322 21.970 1.00 90.56 95 SER A O 1
ATOM 789 N N . ARG A 1 96 ? -11.392 6.148 24.194 1.00 86.25 96 ARG A N 1
ATOM 790 C CA . ARG A 1 96 ? -12.032 4.814 24.182 1.00 86.25 96 ARG A CA 1
ATOM 791 C C . ARG A 1 96 ? -13.231 4.683 23.235 1.00 86.25 96 ARG A C 1
ATOM 793 O O . ARG A 1 96 ? -13.491 3.595 22.726 1.00 86.25 96 ARG A O 1
ATOM 800 N N . TYR A 1 97 ? -13.942 5.772 22.941 1.00 92.88 97 TYR A N 1
ATOM 801 C CA . TYR A 1 97 ? -15.076 5.760 22.011 1.00 92.88 97 TYR A CA 1
ATOM 802 C C . TYR A 1 97 ? -14.684 5.383 20.565 1.00 92.88 97 TYR A C 1
ATOM 804 O O . TYR A 1 97 ? -15.521 4.851 19.839 1.00 92.88 97 TYR A O 1
ATOM 812 N N . ARG A 1 98 ? -13.419 5.584 20.151 1.00 91.00 98 ARG A N 1
ATOM 813 C CA . ARG A 1 98 ? -12.903 5.179 18.823 1.00 91.00 98 ARG A CA 1
ATOM 814 C C . ARG A 1 98 ? -12.299 3.773 18.800 1.00 91.00 98 ARG A C 1
ATOM 816 O O . ARG A 1 98 ? -11.989 3.261 17.723 1.00 91.00 98 ARG A O 1
ATOM 823 N N . LEU A 1 99 ? -12.174 3.120 19.958 1.00 92.06 99 LEU A N 1
ATOM 824 C CA . LEU A 1 99 ? -11.488 1.834 20.104 1.00 92.06 99 LEU A CA 1
ATOM 825 C C . LEU A 1 99 ? -12.087 0.746 19.202 1.00 92.06 99 LEU A C 1
ATOM 827 O O . LEU A 1 99 ? -11.357 -0.041 18.604 1.00 92.06 99 LEU A O 1
ATOM 831 N N . LYS A 1 100 ? -13.417 0.727 19.045 1.00 93.50 100 LYS A N 1
ATOM 832 C CA . LYS A 1 100 ? -14.103 -0.238 18.170 1.00 93.50 100 LYS A CA 1
ATOM 833 C C . LYS A 1 100 ? -13.644 -0.132 16.715 1.00 93.50 100 LYS A C 1
ATOM 835 O O . LYS A 1 100 ? -13.470 -1.159 16.061 1.00 93.50 100 LYS A O 1
ATOM 840 N N . ASP A 1 101 ? -13.452 1.078 16.199 1.00 92.56 101 ASP A N 1
ATOM 841 C CA . ASP A 1 101 ? 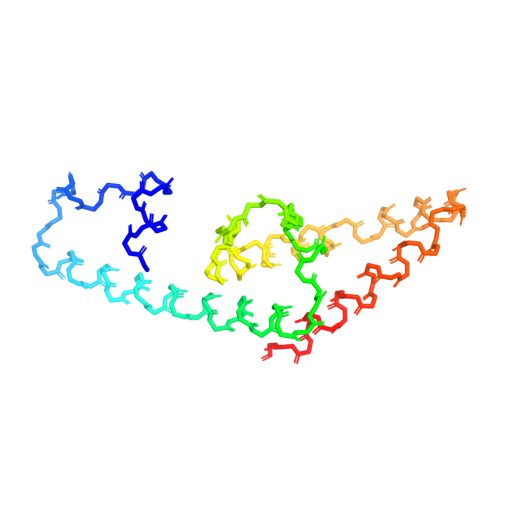-13.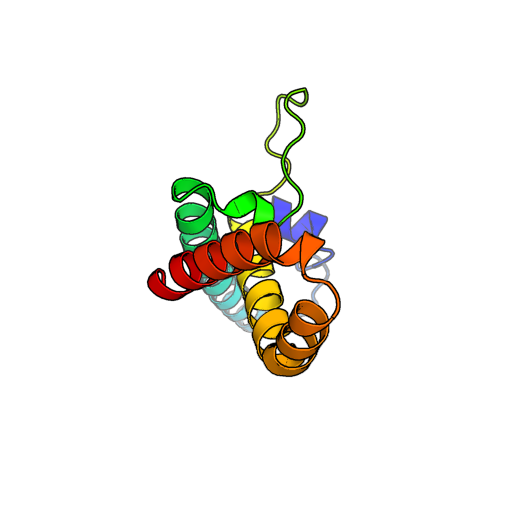006 1.279 14.818 1.00 92.56 101 ASP A CA 1
ATOM 842 C C . ASP A 1 101 ? -11.505 1.039 14.668 1.00 92.56 101 ASP A C 1
ATOM 844 O O . ASP A 1 101 ? -11.082 0.439 13.678 1.00 92.56 101 ASP A O 1
ATOM 848 N N . TYR A 1 102 ? -10.721 1.388 15.690 1.00 92.62 102 TYR A N 1
ATOM 849 C CA . TYR A 1 102 ? -9.304 1.044 15.756 1.00 92.62 102 TYR A CA 1
ATOM 850 C C . TYR A 1 102 ? -9.070 -0.471 15.700 1.00 92.62 102 TYR A C 1
ATOM 852 O O . TYR A 1 102 ? -8.281 -0.936 14.881 1.00 92.62 102 TYR A O 1
ATOM 860 N N . ILE A 1 103 ? -9.820 -1.262 16.477 1.00 93.69 103 ILE A N 1
ATOM 861 C CA . ILE A 1 103 ? -9.729 -2.733 16.463 1.00 93.69 103 ILE A CA 1
ATOM 862 C C . ILE A 1 103 ? -10.061 -3.299 15.075 1.00 93.69 103 ILE A C 1
ATOM 864 O O . ILE A 1 103 ? -9.407 -4.235 14.614 1.00 93.69 103 ILE A O 1
ATOM 868 N N . LYS A 1 104 ? -11.051 -2.739 14.365 1.00 95.31 104 LYS A N 1
ATOM 869 C CA . LYS A 1 104 ? -11.336 -3.149 12.977 1.00 95.31 104 LYS A CA 1
ATOM 870 C C . LYS A 1 104 ? -10.155 -2.845 12.048 1.00 95.31 104 LYS A C 1
ATOM 872 O O . LYS A 1 104 ? -9.849 -3.665 11.188 1.00 95.31 104 LYS A O 1
ATOM 877 N N . GLY A 1 105 ? -9.501 -1.697 12.228 1.00 94.19 105 GLY A N 1
ATOM 878 C CA . GLY A 1 105 ? -8.282 -1.334 11.502 1.00 94.19 105 GLY A CA 1
ATOM 879 C C . GLY A 1 105 ? -7.128 -2.298 11.785 1.00 94.19 105 GLY A C 1
ATOM 880 O O . GLY A 1 105 ? -6.512 -2.794 10.850 1.00 94.19 105 GLY A O 1
ATOM 881 N N . GLN A 1 106 ? -6.911 -2.654 13.051 1.00 94.75 106 GLN A N 1
ATOM 882 C CA . GLN A 1 106 ? -5.906 -3.639 13.467 1.00 94.75 106 GLN A CA 1
ATOM 883 C C . GLN A 1 106 ? -6.142 -5.018 12.841 1.00 94.75 106 GLN A C 1
ATOM 885 O O . GLN A 1 106 ? -5.219 -5.640 12.321 1.00 94.75 106 GLN A O 1
ATOM 890 N N . ARG A 1 107 ? -7.400 -5.475 12.791 1.00 95.94 107 ARG A N 1
ATOM 891 C CA . ARG A 1 107 ? -7.755 -6.710 12.072 1.00 95.94 107 ARG A CA 1
ATOM 892 C C . ARG A 1 107 ? -7.433 -6.615 10.582 1.00 95.94 107 ARG A C 1
ATOM 894 O O . ARG A 1 107 ? -6.934 -7.577 10.011 1.00 95.94 107 ARG A O 1
ATOM 901 N N . ALA A 1 108 ? -7.691 -5.468 9.954 1.00 95.94 108 ALA A N 1
ATOM 902 C CA . ALA A 1 108 ? -7.343 -5.255 8.552 1.00 95.94 108 ALA A CA 1
ATOM 903 C C . ALA A 1 108 ? -5.823 -5.247 8.317 1.00 95.94 108 ALA A C 1
ATOM 905 O O . ALA A 1 108 ? -5.377 -5.775 7.305 1.00 95.94 108 ALA A O 1
ATOM 906 N N . ILE A 1 109 ? -5.033 -4.702 9.249 1.00 95.56 109 ILE A N 1
ATOM 907 C CA . ILE A 1 109 ? -3.563 -4.750 9.207 1.00 95.56 109 ILE A CA 1
ATOM 908 C C . ILE A 1 109 ? -3.074 -6.194 9.333 1.00 95.56 109 ILE A C 1
ATOM 910 O O . ILE A 1 109 ? -2.272 -6.636 8.520 1.00 95.56 109 ILE A O 1
ATOM 914 N N . SER A 1 110 ? -3.608 -6.961 10.287 1.00 95.38 110 SER A N 1
ATOM 915 C CA . SER A 1 110 ? -3.278 -8.383 10.446 1.00 95.38 110 SER A CA 1
ATOM 916 C C . SER A 1 110 ? -3.600 -9.196 9.185 1.00 95.38 110 SER A C 1
ATOM 918 O O . SER A 1 110 ? -2.764 -9.972 8.727 1.00 95.38 110 SER A O 1
ATOM 920 N N . LEU A 1 111 ? -4.766 -8.958 8.571 1.00 95.50 111 LEU A N 1
ATOM 921 C CA . LEU A 1 111 ? -5.140 -9.568 7.291 1.00 95.50 111 LEU A CA 1
ATOM 922 C C . LEU A 1 111 ? -4.234 -9.134 6.136 1.00 95.50 111 LEU A C 1
ATOM 924 O O . LEU A 1 111 ? -3.986 -9.926 5.241 1.00 95.50 111 LEU A O 1
ATOM 928 N N . ALA A 1 112 ? -3.758 -7.889 6.125 1.00 95.00 112 ALA A N 1
ATOM 929 C CA . ALA A 1 112 ? -2.815 -7.413 5.120 1.00 95.00 112 ALA A CA 1
ATOM 930 C C . ALA A 1 112 ? -1.421 -8.037 5.288 1.00 95.00 112 ALA A C 1
ATOM 932 O O . ALA A 1 112 ? -0.771 -8.366 4.297 1.00 95.00 112 ALA A O 1
ATOM 933 N N . LEU A 1 113 ? -0.960 -8.215 6.527 1.00 94.19 113 LEU A N 1
ATOM 934 C CA . LEU A 1 113 ? 0.350 -8.792 6.818 1.00 94.19 113 LEU A CA 1
ATOM 935 C C . LEU A 1 113 ? 0.431 -10.284 6.476 1.00 94.19 113 LEU A C 1
ATOM 937 O O . LEU A 1 113 ? 1.496 -10.739 6.085 1.00 94.19 113 LEU A O 1
ATOM 941 N N . SER A 1 114 ? -0.681 -11.026 6.516 1.00 92.56 114 SER A N 1
ATOM 942 C CA . SER A 1 114 ? -0.715 -12.436 6.087 1.00 92.56 114 SER A CA 1
ATOM 943 C C . SER A 1 114 ? -0.618 -12.640 4.566 1.00 92.56 114 SER A C 1
ATOM 945 O O . SER A 1 114 ? -0.695 -13.770 4.085 1.00 92.56 114 SER A O 1
ATOM 947 N N . THR A 1 115 ? -0.503 -11.557 3.789 1.00 86.56 115 THR A N 1
ATOM 948 C CA . THR A 1 115 ? -0.468 -11.604 2.316 1.00 86.56 115 THR A CA 1
ATOM 949 C C . THR A 1 115 ? 0.936 -11.612 1.718 1.00 86.56 115 THR A C 1
ATOM 951 O O . THR A 1 115 ? 1.062 -11.881 0.509 1.00 86.56 115 THR A O 1
ATOM 954 N N . PHE A 1 116 ? 1.932 -11.311 2.557 1.00 83.69 116 PHE A N 1
ATOM 955 C CA . PHE A 1 116 ? 3.367 -11.361 2.284 1.00 83.69 116 PHE A CA 1
ATOM 956 C C . PHE A 1 116 ? 3.919 -12.736 2.653 1.00 83.69 116 PHE A C 1
ATOM 958 O O . PHE A 1 116 ? 4.766 -13.219 1.873 1.00 83.69 116 PHE A O 1
#

Secondary structure (DSSP, 8-state):
-HHHHHHTT--STT----HHHHHHHHHHHHHHHHHHHHHHHHHHHTT-HHHHSPPPPTT-SS-SS-HHHHHHHHHHHHHHHHHHHHHHHHHHHH-GGGHHHHHHHHHHHHHHHTT-

pLDDT: mean 87.63, std 9.76, range [58.47, 95.94]

Radius of gyration: 17.84 Å; Cα contacts (8 Å, |Δi|>4): 76; chains: 1; bounding box: 42×25×52 Å

Solvent-accessible surface area (backbone atoms only — not comparable to full-atom values): 6735 Å² total; per-residue (Å²): 108,70,68,62,37,60,75,66,73,57,65,70,88,77,52,90,59,56,70,74,58,44,52,53,49,50,52,55,49,51,52,55,49,48,53,25,26,54,50,13,42,54,41,49,76,70,66,47,42,65,79,50,41,85,67,71,64,92,87,50,101,58,83,78,66,54,36,40,55,44,22,56,34,40,54,55,48,53,52,52,48,66,76,43,43,68,63,50,54,57,48,38,70,75,43,54,90,50,39,70,60,50,53,54,50,51,53,46,50,55,60,54,61,76,73,114

Sequence (116 aa):
MFRDFKSGGYSLEGSQLAPKYLSKLIIVIAIAYTSATLQGKKIKDMGIQKYVTRPEKRYKGQRRHSSFYVGQHLYHWLQLHQMFQKNIEELMQISRYRLKDYIKGQRAISLALSTF

Foldseek 3Di:
DVVCCVVVPNPLVPDPDDPVVSVVVVVVVVVLQVVLLVLLVLLVVVVLLVLQDPDDDPPDPDDPAHSSRSSVSLVVSLVVCVVCVVVVVVVCVVVVVCVVVVVVSVVSSVSSVVSD